Protein AF-A0A835ELT3-F1 (afdb_monomer_lite)

Radius of gyration: 14.8 Å; chains: 1; bounding box: 35×38×31 Å

Foldseek 3Di:
DDPDPCCLQPNDPVNQVLCVVVVQHRDPVDDPVVSLVVSVVVVVDPCSVVVSVVSSVLSVVVVCCCPPVVDDPVVSVVVVVVVCCVPVVDDDD

Secondary structure (DSSP, 8-state):
----THIIIIISHHHHHHHHHTT----TTS-HHHHHHHHHHHH-STTHHHHHHHHHHHHHHHHHIIIII---HHHHHHHHHHHHHHHH-----

Structure (mmCIF, N/CA/C/O backbone):
data_AF-A0A835ELT3-F1
#
_entry.id   AF-A0A835ELT3-F1
#
loop_
_atom_site.group_PDB
_atom_site.id
_atom_site.type_symbol
_atom_site.label_atom_id
_atom_site.label_alt_id
_atom_site.label_comp_id
_atom_site.label_asym_id
_atom_site.label_entity_id
_atom_site.label_seq_id
_atom_site.pdbx_PDB_ins_code
_atom_site.Cartn_x
_atom_site.Cartn_y
_atom_site.Cartn_z
_atom_site.occupancy
_atom_site.B_iso_or_equiv
_atom_site.auth_seq_id
_atom_site.auth_comp_id
_atom_site.auth_asym_id
_atom_site.auth_atom_id
_atom_site.pdbx_PDB_model_num
ATOM 1 N N . MET A 1 1 ? 18.722 8.612 -4.756 1.00 50.62 1 MET A N 1
ATOM 2 C CA . MET A 1 1 ? 17.490 8.615 -3.944 1.00 50.62 1 MET A CA 1
ATOM 3 C C . MET A 1 1 ? 17.489 7.305 -3.187 1.00 50.62 1 MET A C 1
ATOM 5 O O . MET A 1 1 ? 17.543 6.269 -3.831 1.00 50.62 1 MET A O 1
ATOM 9 N N . GLU A 1 2 ? 17.586 7.341 -1.864 1.00 46.31 2 GLU A N 1
ATOM 10 C CA . GLU A 1 2 ? 17.593 6.131 -1.039 1.00 46.31 2 GLU A CA 1
ATOM 11 C C . GLU A 1 2 ? 16.166 5.563 -1.017 1.00 46.31 2 GLU A C 1
ATOM 13 O O . GLU A 1 2 ? 15.231 6.279 -0.661 1.00 46.31 2 GLU A O 1
ATOM 18 N N . GLU A 1 3 ? 15.966 4.320 -1.469 1.00 49.16 3 GLU A N 1
ATOM 19 C CA . GLU A 1 3 ? 14.671 3.633 -1.374 1.00 49.16 3 GLU A CA 1
ATOM 20 C C . GLU A 1 3 ? 14.382 3.290 0.096 1.00 49.16 3 GLU A C 1
ATOM 22 O O . GLU A 1 3 ? 14.490 2.154 0.545 1.00 49.16 3 GLU A O 1
ATOM 27 N N . THR A 1 4 ? 14.012 4.290 0.889 1.00 68.31 4 THR A N 1
ATOM 28 C CA . THR A 1 4 ? 13.399 4.060 2.197 1.00 68.31 4 THR A CA 1
ATOM 29 C C . THR A 1 4 ? 11.986 3.532 1.953 1.00 68.31 4 THR A C 1
ATOM 31 O O . THR A 1 4 ? 11.316 4.024 1.046 1.00 68.31 4 THR A O 1
ATOM 34 N N . LEU A 1 5 ? 11.499 2.580 2.764 1.00 77.88 5 LEU A N 1
ATOM 35 C CA . LEU A 1 5 ? 10.159 1.948 2.684 1.00 77.88 5 LEU A CA 1
ATOM 36 C C . LEU A 1 5 ? 9.008 2.908 2.303 1.00 77.88 5 LEU A C 1
ATOM 38 O O . LEU A 1 5 ? 8.031 2.523 1.675 1.00 77.88 5 LEU A O 1
ATOM 42 N N . VAL A 1 6 ? 9.134 4.182 2.657 1.00 81.50 6 VAL A N 1
ATOM 43 C CA . VAL A 1 6 ? 8.222 5.266 2.294 1.00 81.50 6 VAL A CA 1
ATOM 44 C C . VAL A 1 6 ? 8.006 5.414 0.785 1.00 81.50 6 VAL A C 1
ATOM 46 O O . VAL A 1 6 ? 6.862 5.551 0.358 1.00 81.50 6 VAL A O 1
ATOM 49 N N . 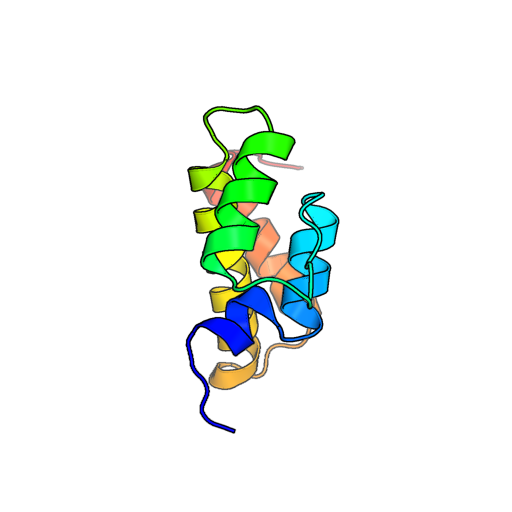HIS A 1 7 ? 9.064 5.403 -0.027 1.00 84.50 7 HIS A N 1
ATOM 50 C CA . HIS A 1 7 ? 8.925 5.665 -1.457 1.00 84.50 7 HIS A CA 1
ATOM 51 C C . HIS A 1 7 ? 8.068 4.633 -2.199 1.00 84.50 7 HIS A C 1
ATOM 53 O O . HIS A 1 7 ? 7.060 5.025 -2.796 1.00 84.50 7 HIS A O 1
ATOM 59 N N . PRO A 1 8 ? 8.401 3.334 -2.146 1.00 86.75 8 PRO A N 1
ATOM 60 C CA . PRO A 1 8 ? 7.697 2.331 -2.930 1.00 86.75 8 PRO A CA 1
ATOM 61 C C . PRO A 1 8 ? 6.258 2.094 -2.474 1.00 86.75 8 PRO A C 1
ATOM 63 O O . PRO A 1 8 ? 5.439 1.679 -3.288 1.00 86.75 8 PRO A O 1
ATOM 66 N N . PHE A 1 9 ? 5.956 2.363 -1.201 1.00 88.56 9 PHE A N 1
ATOM 67 C CA . PHE A 1 9 ? 4.645 2.091 -0.622 1.00 88.56 9 PHE A CA 1
ATOM 68 C C . PHE A 1 9 ? 3.751 3.317 -0.479 1.00 88.56 9 PHE A C 1
ATOM 70 O O . PHE A 1 9 ? 2.547 3.129 -0.386 1.00 88.56 9 PHE A O 1
ATOM 77 N N . PHE A 1 10 ? 4.278 4.544 -0.425 1.00 87.25 10 PHE A N 1
ATOM 78 C CA . PHE A 1 10 ? 3.461 5.706 -0.047 1.00 87.25 10 PHE A CA 1
ATOM 79 C C . PHE A 1 10 ? 3.678 6.976 -0.866 1.00 87.25 10 PHE A C 1
ATOM 81 O O . PHE A 1 10 ? 2.853 7.884 -0.753 1.00 87.25 10 PHE A O 1
ATOM 88 N N . THR A 1 11 ? 4.769 7.106 -1.628 1.00 86.62 11 THR A N 1
ATOM 89 C CA . THR A 1 11 ? 5.051 8.364 -2.350 1.00 86.62 11 THR A CA 1
ATOM 90 C C . THR A 1 11 ? 5.266 8.204 -3.844 1.00 86.62 11 THR A C 1
ATOM 92 O O . THR A 1 11 ? 5.152 9.195 -4.561 1.00 86.62 11 THR A O 1
ATOM 95 N N . CYS A 1 12 ? 5.558 7.002 -4.348 1.00 87.62 12 CYS A N 1
ATOM 96 C CA . CYS A 1 12 ? 5.601 6.792 -5.791 1.00 87.62 12 CYS A CA 1
ATOM 97 C C . CYS A 1 12 ? 4.187 6.915 -6.385 1.00 87.62 12 CYS A C 1
ATOM 99 O O . CYS A 1 12 ? 3.207 6.519 -5.746 1.00 87.62 12 CYS A O 1
ATOM 101 N N . ALA A 1 13 ? 4.084 7.440 -7.611 1.00 88.31 13 ALA A N 1
ATOM 102 C CA . ALA A 1 13 ? 2.800 7.707 -8.267 1.00 88.31 13 ALA A CA 1
ATOM 103 C C . ALA A 1 13 ? 1.893 6.467 -8.315 1.00 88.31 13 ALA A C 1
ATOM 105 O O . ALA A 1 13 ? 0.711 6.565 -8.007 1.00 88.31 13 ALA A O 1
ATOM 106 N N . PHE A 1 14 ? 2.469 5.294 -8.603 1.00 88.12 14 PHE A N 1
ATOM 107 C CA . PHE A 1 14 ? 1.751 4.021 -8.583 1.00 88.12 14 PHE A CA 1
ATOM 108 C C . PHE A 1 14 ? 1.090 3.751 -7.224 1.00 88.12 14 PHE A C 1
ATOM 110 O O . PHE A 1 14 ? -0.121 3.569 -7.154 1.00 88.12 14 PHE A O 1
ATOM 117 N N . SER A 1 15 ? 1.864 3.800 -6.133 1.00 89.88 15 SER A N 1
ATOM 118 C CA . SER A 1 15 ? 1.333 3.559 -4.788 1.00 89.88 15 SER A CA 1
ATOM 119 C C . SER A 1 15 ? 0.250 4.567 -4.403 1.00 89.88 15 SER A C 1
ATOM 121 O O . SER A 1 15 ? -0.765 4.181 -3.834 1.00 89.88 15 SER A O 1
ATOM 123 N N . VAL A 1 16 ? 0.421 5.845 -4.764 1.00 90.31 16 VAL A N 1
ATOM 124 C CA . VAL A 1 16 ? -0.579 6.891 -4.515 1.00 90.31 16 VAL A CA 1
ATOM 125 C C . VAL A 1 16 ? -1.889 6.562 -5.229 1.00 90.31 16 VAL A C 1
ATOM 127 O O . VAL A 1 16 ? -2.940 6.640 -4.596 1.00 90.31 16 VAL A O 1
ATOM 130 N N . CYS A 1 17 ? -1.838 6.127 -6.491 1.00 89.19 17 CYS A N 1
ATOM 131 C CA . CYS A 1 17 ? -3.026 5.673 -7.213 1.00 89.19 17 CYS A CA 1
ATOM 132 C C . CYS A 1 17 ? -3.694 4.481 -6.512 1.00 89.19 17 CYS A C 1
ATOM 134 O O . CYS A 1 17 ? -4.898 4.519 -6.279 1.00 89.19 17 CYS A O 1
ATOM 136 N N . CYS A 1 18 ? -2.929 3.464 -6.095 1.00 89.88 18 CYS A N 1
ATOM 137 C CA . CYS A 1 18 ? -3.480 2.315 -5.366 1.00 89.88 18 CYS A CA 1
ATOM 138 C C . CYS A 1 18 ? -4.214 2.726 -4.079 1.00 89.88 18 CYS A C 1
ATOM 140 O O . CYS A 1 18 ? -5.267 2.175 -3.765 1.00 89.88 18 CYS A O 1
ATOM 142 N N . TRP A 1 19 ? -3.681 3.695 -3.331 1.00 92.19 19 TRP A N 1
ATOM 143 C CA . TRP A 1 19 ? -4.343 4.199 -2.126 1.00 92.19 19 TRP A CA 1
ATOM 144 C C . TRP A 1 19 ? -5.600 5.011 -2.444 1.00 92.19 19 TRP A C 1
ATOM 146 O O . TRP A 1 19 ? -6.598 4.872 -1.735 1.00 92.19 19 TRP A O 1
ATOM 156 N N . MET A 1 20 ? -5.594 5.799 -3.524 1.00 90.00 20 MET A N 1
ATOM 157 C CA . MET A 1 20 ? -6.775 6.547 -3.967 1.00 90.00 20 MET A CA 1
ATOM 158 C C . MET A 1 20 ? -7.952 5.623 -4.302 1.00 90.00 20 MET A C 1
ATOM 160 O O . MET A 1 20 ? -9.073 5.923 -3.897 1.00 90.00 20 MET A O 1
ATOM 164 N N . GLU A 1 21 ? -7.702 4.469 -4.930 1.00 90.00 21 GLU A N 1
ATOM 165 C CA . GLU A 1 21 ? -8.730 3.442 -5.188 1.00 90.00 21 GLU A CA 1
ATOM 166 C C . GLU A 1 21 ? -9.362 2.892 -3.895 1.00 90.00 21 GLU A C 1
ATOM 168 O O . GLU A 1 21 ? -10.522 2.481 -3.868 1.00 90.00 21 GLU A O 1
ATOM 173 N N . LEU A 1 22 ? -8.622 2.926 -2.783 1.00 88.94 22 LEU A N 1
ATOM 174 C CA . LEU A 1 22 ? -9.098 2.525 -1.456 1.00 88.94 22 LEU A CA 1
ATOM 175 C C . LEU A 1 22 ? -9.715 3.684 -0.660 1.00 88.94 22 LEU A C 1
ATOM 177 O O . LEU A 1 22 ? -9.999 3.524 0.527 1.00 88.94 22 LEU A O 1
ATOM 181 N N . ASN A 1 23 ? -9.938 4.842 -1.292 1.00 89.94 23 ASN A N 1
ATOM 182 C CA . ASN A 1 23 ? -10.357 6.090 -0.647 1.00 89.94 23 ASN A CA 1
ATOM 183 C C . ASN A 1 23 ? -9.392 6.558 0.461 1.00 89.94 23 ASN A C 1
ATOM 185 O O . ASN A 1 23 ? -9.796 7.206 1.425 1.00 89.94 23 ASN A O 1
ATOM 189 N N . ILE A 1 24 ? -8.103 6.241 0.325 1.00 89.38 24 ILE A N 1
ATOM 190 C CA . ILE A 1 24 ? -7.031 6.697 1.210 1.00 89.38 24 ILE A CA 1
ATOM 191 C C . ILE A 1 24 ? -6.213 7.729 0.435 1.00 89.38 24 ILE A C 1
ATOM 193 O O . ILE A 1 24 ? -5.470 7.401 -0.488 1.00 89.38 24 ILE A O 1
ATOM 197 N N . SER A 1 25 ? -6.357 9.005 0.782 1.00 84.56 25 SER A N 1
ATOM 198 C CA . SER A 1 25 ? -5.653 10.079 0.083 1.00 84.56 25 SER A CA 1
ATOM 199 C C . SER A 1 25 ? -4.270 10.329 0.681 1.00 84.56 25 SER A C 1
ATOM 201 O O . SER A 1 25 ? -4.059 10.310 1.897 1.00 84.56 25 SER A O 1
ATOM 203 N N . ARG A 1 26 ? -3.293 10.592 -0.193 1.00 80.81 26 ARG A N 1
ATOM 204 C CA . ARG A 1 26 ? -1.961 11.008 0.240 1.00 80.81 26 ARG A CA 1
ATOM 205 C C . ARG A 1 26 ? -1.976 12.493 0.599 1.00 80.81 26 ARG A C 1
ATOM 207 O O . ARG A 1 26 ? -2.107 13.338 -0.281 1.00 80.81 26 ARG A O 1
ATOM 214 N N . ASN A 1 27 ? -1.747 12.815 1.872 1.00 82.62 27 ASN A N 1
ATOM 215 C CA . ASN A 1 27 ? -1.439 14.182 2.288 1.00 82.62 27 ASN A CA 1
ATOM 216 C C . ASN A 1 27 ? 0.082 14.409 2.258 1.00 82.62 27 ASN A C 1
ATOM 218 O O . ASN A 1 27 ? 0.815 13.910 3.113 1.00 82.62 27 ASN A O 1
ATOM 222 N N . TYR A 1 28 ? 0.561 15.166 1.269 1.00 80.88 28 TYR A N 1
ATOM 223 C CA . TYR A 1 28 ? 1.988 15.462 1.086 1.00 80.88 28 TYR A CA 1
ATOM 224 C C . TYR A 1 28 ? 2.579 16.374 2.167 1.00 80.88 28 TYR A C 1
ATOM 226 O O . TYR A 1 28 ? 3.798 16.439 2.303 1.00 80.88 28 TYR A O 1
ATOM 234 N N . LEU A 1 29 ? 1.734 17.041 2.956 1.00 84.62 29 LEU A N 1
ATOM 235 C CA . LEU A 1 29 ? 2.153 17.880 4.078 1.00 84.62 29 LEU A CA 1
ATOM 236 C C . LEU A 1 29 ? 2.363 17.068 5.368 1.00 84.62 29 LEU A C 1
ATOM 238 O O . LEU A 1 29 ? 2.845 17.610 6.360 1.00 84.62 29 LEU A O 1
ATOM 242 N N . MET A 1 30 ? 2.012 15.775 5.372 1.00 82.62 30 MET A N 1
ATOM 243 C CA . MET A 1 30 ? 2.097 14.895 6.538 1.00 82.62 30 MET A CA 1
ATOM 244 C C . MET A 1 30 ? 3.120 13.771 6.364 1.00 82.62 30 MET A C 1
ATOM 246 O O . MET A 1 30 ? 3.286 13.167 5.301 1.00 82.62 30 MET A O 1
ATOM 250 N N . LEU A 1 31 ? 3.763 13.422 7.480 1.00 86.06 31 LEU A N 1
ATOM 251 C CA . LEU A 1 31 ? 4.567 12.208 7.583 1.00 86.06 31 LEU A CA 1
ATOM 252 C C . LEU A 1 31 ? 3.677 10.966 7.427 1.00 86.06 31 LEU A C 1
ATOM 254 O O . LEU A 1 31 ? 2.528 10.947 7.868 1.00 86.06 31 LEU A O 1
ATOM 258 N N . VAL A 1 32 ? 4.230 9.898 6.843 1.00 85.19 32 VAL A N 1
ATOM 259 C CA . VAL A 1 32 ? 3.498 8.643 6.578 1.00 85.19 32 VAL A CA 1
ATOM 260 C C . VAL A 1 32 ? 2.774 8.088 7.816 1.00 85.19 32 VAL A C 1
ATOM 262 O O . VAL A 1 32 ? 1.598 7.759 7.681 1.00 85.19 32 VAL A O 1
ATOM 265 N N . PRO A 1 33 ? 3.385 8.011 9.018 1.00 86.31 33 PRO A N 1
ATOM 266 C CA . PRO A 1 33 ? 2.693 7.462 10.185 1.00 86.31 33 PRO A CA 1
ATOM 267 C C . PRO A 1 33 ? 1.467 8.286 10.589 1.00 86.31 33 PRO A C 1
ATOM 269 O O . PRO A 1 33 ? 0.436 7.720 10.945 1.00 86.31 33 PRO A O 1
ATOM 272 N N . LEU A 1 34 ? 1.561 9.616 10.483 1.00 88.62 34 LEU A N 1
ATOM 273 C CA . LEU A 1 34 ? 0.447 10.520 10.765 1.00 88.62 34 LEU A CA 1
ATOM 274 C C . LEU A 1 34 ? -0.666 10.350 9.729 1.00 88.62 34 LEU A C 1
ATOM 276 O O . LEU A 1 34 ? -1.833 10.317 10.103 1.00 88.62 34 LEU A O 1
ATOM 280 N N . MET A 1 35 ? -0.311 10.180 8.451 1.00 89.19 35 MET A N 1
ATOM 281 C CA . MET A 1 35 ? -1.286 9.906 7.392 1.00 89.19 35 MET A CA 1
ATOM 282 C C . MET A 1 35 ? -2.050 8.613 7.678 1.00 89.19 35 MET A C 1
ATOM 284 O O . MET A 1 35 ? -3.268 8.610 7.626 1.00 89.19 35 MET A O 1
ATOM 288 N N . ILE A 1 36 ? -1.360 7.532 8.050 1.00 88.25 36 ILE A N 1
ATOM 289 C CA . ILE A 1 36 ? -2.006 6.249 8.368 1.00 88.25 36 ILE A CA 1
ATOM 290 C C . ILE A 1 36 ? -2.963 6.388 9.564 1.00 88.25 36 ILE A C 1
ATOM 292 O O . ILE A 1 36 ? -4.047 5.807 9.555 1.00 88.25 36 ILE A O 1
ATOM 296 N N . LEU A 1 37 ? -2.580 7.153 10.591 1.00 90.00 37 LEU A N 1
ATOM 297 C CA . LEU A 1 37 ? -3.428 7.432 11.755 1.00 90.00 37 LEU A CA 1
ATOM 298 C C . LEU A 1 37 ? -4.691 8.216 11.381 1.00 90.00 37 LEU A C 1
ATOM 300 O O . LEU A 1 37 ? -5.776 7.860 11.836 1.00 90.00 37 LEU A O 1
ATOM 304 N N . ASP A 1 38 ? -4.551 9.247 10.555 1.00 90.75 38 ASP A N 1
ATOM 305 C CA . ASP A 1 38 ? -5.662 10.057 10.055 1.00 90.75 38 ASP A CA 1
ATOM 306 C C . ASP A 1 38 ? -6.591 9.232 9.147 1.00 90.75 38 ASP A C 1
ATOM 308 O O . ASP A 1 38 ? -7.795 9.143 9.387 1.00 90.75 38 ASP A O 1
ATOM 312 N N . SER A 1 39 ? -6.022 8.488 8.195 1.00 90.62 39 SER A N 1
ATOM 313 C CA . SER A 1 39 ? -6.769 7.574 7.327 1.00 90.62 39 SER A CA 1
ATOM 314 C C . SER A 1 39 ? -7.508 6.497 8.118 1.00 90.62 39 SER A C 1
ATOM 316 O O . SER A 1 39 ? -8.636 6.162 7.773 1.00 90.62 39 SER A O 1
ATOM 318 N N . ARG A 1 40 ? -6.936 5.984 9.216 1.00 91.88 40 ARG A N 1
ATOM 319 C CA . ARG A 1 40 ? -7.629 5.037 10.102 1.00 91.88 40 ARG A CA 1
ATOM 320 C C . ARG A 1 40 ? -8.887 5.651 10.714 1.00 91.88 40 ARG A C 1
ATOM 322 O O . ARG A 1 40 ? -9.904 4.965 10.812 1.00 91.88 40 ARG A O 1
ATOM 329 N N . GLN A 1 41 ? -8.808 6.904 11.162 1.00 91.69 41 GLN A N 1
ATOM 330 C CA . GLN A 1 41 ? -9.949 7.601 11.757 1.00 91.69 41 GLN A CA 1
ATOM 331 C C . GLN A 1 41 ? -11.041 7.844 10.713 1.00 91.69 41 GLN A C 1
ATOM 333 O O . GLN A 1 41 ? -12.206 7.562 10.980 1.00 91.69 41 GLN A O 1
ATOM 338 N N . GLN A 1 42 ? -10.655 8.279 9.512 1.00 90.38 42 GLN A N 1
ATOM 339 C CA . GLN A 1 42 ? -11.583 8.532 8.406 1.00 90.38 42 GLN A CA 1
ATOM 340 C C . GLN A 1 42 ? -12.223 7.248 7.863 1.00 90.38 42 GLN A C 1
ATOM 342 O O . GLN A 1 42 ? -13.406 7.241 7.533 1.00 90.38 42 GLN A O 1
ATOM 347 N N . PHE A 1 43 ? -11.472 6.143 7.814 1.00 90.81 43 PHE A N 1
ATOM 348 C CA . PHE A 1 43 ? -11.977 4.850 7.349 1.00 90.81 43 PHE A CA 1
ATOM 349 C C . PHE A 1 43 ? -13.093 4.308 8.251 1.00 90.81 43 PHE A C 1
ATOM 351 O O . PHE A 1 43 ? -14.010 3.643 7.774 1.00 90.81 43 PHE A O 1
ATOM 358 N N . GLY A 1 44 ? -13.027 4.574 9.562 1.00 89.56 44 GLY A N 1
ATOM 359 C CA . GLY A 1 44 ? -14.124 4.319 10.502 1.00 89.56 44 GLY A CA 1
ATOM 360 C C . GLY A 1 44 ? -14.483 2.842 10.723 1.00 89.56 44 GLY A C 1
ATOM 361 O O . GLY A 1 44 ? -15.507 2.541 11.337 1.00 89.56 44 GLY A O 1
ATOM 362 N N . ARG A 1 45 ? -13.668 1.896 10.236 1.00 90.56 45 ARG A N 1
ATOM 363 C CA . ARG A 1 45 ? -13.889 0.448 10.394 1.00 90.56 45 ARG A CA 1
ATOM 364 C C . ARG A 1 45 ? -12.718 -0.228 11.100 1.00 90.56 45 ARG A C 1
ATOM 366 O O . ARG A 1 45 ? -11.562 0.147 10.920 1.00 90.56 45 ARG A O 1
ATOM 373 N N . ALA A 1 46 ? -13.024 -1.286 11.853 1.00 89.75 46 ALA A N 1
ATOM 374 C CA . ALA A 1 46 ? -12.030 -2.053 12.607 1.00 89.75 46 ALA A CA 1
ATOM 375 C C . ALA A 1 46 ? -10.987 -2.751 11.714 1.00 89.75 46 ALA A C 1
ATOM 377 O O . ALA A 1 46 ? -9.850 -2.911 12.142 1.00 89.75 46 ALA A O 1
ATOM 378 N N . PHE A 1 47 ? -11.353 -3.093 10.472 1.00 90.56 47 PHE A N 1
ATOM 379 C CA . PHE A 1 47 ? -10.513 -3.860 9.543 1.00 90.56 47 PHE A CA 1
ATOM 380 C C . PHE A 1 47 ? -9.542 -3.003 8.698 1.00 90.56 47 PHE A C 1
ATOM 382 O O . PHE A 1 47 ? -9.020 -3.444 7.674 1.00 90.56 47 PHE A O 1
ATOM 389 N N . PHE A 1 48 ? -9.311 -1.743 9.085 1.00 92.62 48 PHE A N 1
ATOM 390 C CA . PHE A 1 48 ? -8.409 -0.835 8.364 1.00 92.62 48 PHE A CA 1
ATOM 391 C C . PHE A 1 48 ? -6.984 -1.393 8.243 1.00 92.62 48 PHE A C 1
ATOM 393 O O . PHE A 1 48 ? -6.329 -1.242 7.213 1.00 92.62 48 PHE A O 1
ATOM 400 N N . ARG A 1 49 ? -6.488 -2.048 9.298 1.00 90.38 49 ARG A N 1
ATOM 401 C CA . ARG A 1 49 ? -5.119 -2.571 9.331 1.00 90.38 49 ARG A CA 1
ATOM 402 C C . ARG A 1 49 ? -4.927 -3.670 8.288 1.00 90.38 49 ARG A C 1
ATOM 404 O O . ARG A 1 49 ? -3.904 -3.700 7.615 1.00 90.38 49 ARG A O 1
ATOM 411 N N . GLU A 1 50 ? -5.908 -4.548 8.161 1.00 92.50 50 GLU A N 1
ATOM 412 C CA . GLU A 1 50 ? -5.959 -5.644 7.207 1.00 92.50 50 GLU A CA 1
ATOM 413 C C . GLU A 1 50 ? -5.948 -5.095 5.780 1.00 92.50 50 GLU A C 1
ATOM 415 O O . GLU A 1 50 ? -5.156 -5.558 4.963 1.00 92.50 50 GLU A O 1
ATOM 420 N N . VAL A 1 51 ? -6.729 -4.042 5.508 1.00 91.44 51 VAL A N 1
ATOM 421 C CA . VAL A 1 51 ? -6.722 -3.341 4.211 1.00 91.44 51 VAL A CA 1
ATOM 422 C C . VAL A 1 51 ? -5.337 -2.792 3.888 1.00 91.44 51 VAL A C 1
ATOM 424 O O . VAL A 1 51 ? -4.829 -3.034 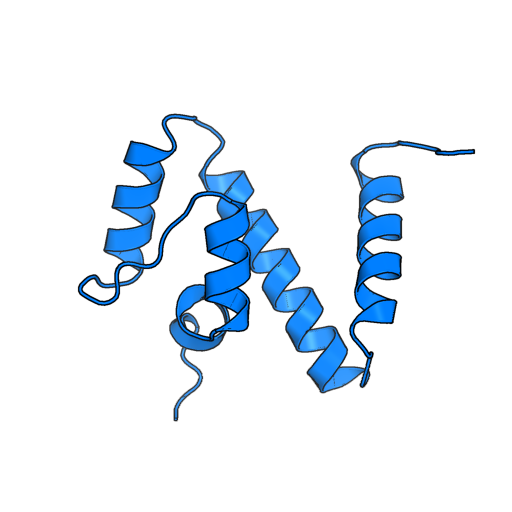2.798 1.00 91.44 51 VAL A O 1
ATOM 427 N N . VAL A 1 52 ? -4.693 -2.103 4.835 1.00 91.69 52 VAL A N 1
ATOM 428 C CA . VAL A 1 52 ? -3.345 -1.548 4.630 1.00 91.69 52 VAL A CA 1
ATOM 429 C C . VAL A 1 52 ? -2.317 -2.652 4.376 1.00 91.69 52 VAL A C 1
ATOM 431 O O . VAL A 1 52 ? -1.497 -2.520 3.470 1.00 91.69 52 VAL A O 1
ATOM 434 N N . ILE A 1 53 ? -2.359 -3.754 5.132 1.00 90.94 53 ILE A N 1
ATOM 435 C CA . ILE A 1 53 ? -1.437 -4.885 4.949 1.00 90.94 53 ILE A CA 1
ATOM 436 C C . ILE A 1 53 ? -1.618 -5.511 3.561 1.00 90.94 53 ILE A C 1
ATOM 438 O O . ILE A 1 53 ? -0.629 -5.719 2.858 1.00 90.94 53 ILE A O 1
ATOM 442 N N . VAL A 1 54 ? -2.861 -5.775 3.151 1.00 90.00 54 VAL A N 1
ATOM 443 C CA . VAL A 1 54 ? -3.168 -6.372 1.843 1.00 90.00 54 VAL A CA 1
ATOM 444 C C . VAL A 1 54 ? -2.772 -5.434 0.703 1.00 90.00 54 VAL A C 1
ATOM 446 O O . VAL A 1 54 ? -2.134 -5.873 -0.249 1.00 90.00 54 VAL A O 1
ATOM 449 N N . ALA A 1 55 ? -3.066 -4.139 0.810 1.00 90.44 55 ALA A N 1
ATOM 450 C CA . ALA A 1 55 ? -2.696 -3.155 -0.203 1.00 90.44 55 ALA A CA 1
ATOM 451 C C . ALA A 1 55 ? -1.172 -3.034 -0.363 1.00 90.44 55 ALA A C 1
ATOM 453 O O . ALA A 1 55 ? -0.661 -3.089 -1.481 1.00 90.44 55 ALA A O 1
ATOM 454 N N . CYS A 1 56 ? -0.430 -2.957 0.747 1.00 91.44 56 CYS A N 1
ATOM 455 C CA . CYS A 1 56 ? 1.033 -2.981 0.720 1.00 91.44 56 CYS A CA 1
ATOM 456 C C . CYS A 1 56 ? 1.566 -4.270 0.084 1.00 91.44 56 CYS A C 1
ATOM 458 O O . CYS A 1 56 ? 2.504 -4.216 -0.708 1.00 91.44 56 CYS A O 1
ATOM 460 N N . TRP A 1 57 ? 0.967 -5.422 0.392 1.00 88.81 57 TRP A N 1
ATOM 461 C CA . TRP A 1 57 ? 1.348 -6.695 -0.214 1.00 88.81 57 TRP A CA 1
ATOM 462 C C . TRP A 1 57 ? 1.137 -6.695 -1.733 1.00 88.81 57 TRP A C 1
ATOM 464 O O . TRP A 1 57 ? 2.044 -7.070 -2.473 1.00 88.81 57 TRP A O 1
ATOM 474 N N . CYS A 1 58 ? -0.010 -6.208 -2.215 1.00 87.31 58 CYS A N 1
ATOM 475 C CA . CYS A 1 58 ? -0.283 -6.069 -3.647 1.00 87.31 58 CYS A CA 1
ATOM 476 C C . CYS A 1 58 ? 0.723 -5.135 -4.337 1.00 87.31 58 CYS A C 1
ATOM 478 O O . CYS A 1 58 ? 1.289 -5.506 -5.363 1.00 87.31 58 CYS A O 1
ATOM 480 N N . ILE A 1 59 ? 1.007 -3.969 -3.745 1.00 88.56 59 ILE A N 1
ATOM 481 C CA . ILE A 1 59 ? 2.002 -3.018 -4.269 1.00 88.56 59 ILE A CA 1
ATOM 482 C C . ILE A 1 59 ? 3.388 -3.669 -4.352 1.00 88.56 59 ILE A C 1
ATOM 484 O O . ILE A 1 59 ? 4.092 -3.515 -5.351 1.00 88.56 59 ILE A O 1
ATOM 488 N N . TRP A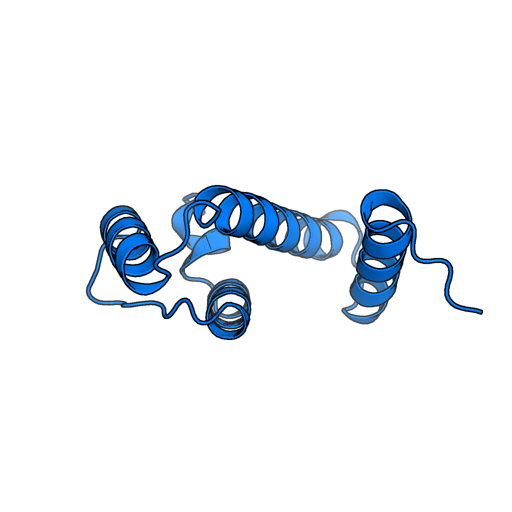 1 60 ? 3.787 -4.409 -3.314 1.00 88.31 60 TRP A N 1
ATOM 489 C CA . TRP A 1 60 ? 5.066 -5.116 -3.286 1.00 88.31 60 TRP A CA 1
ATOM 490 C C . TRP A 1 60 ? 5.148 -6.185 -4.379 1.00 88.31 60 TRP A C 1
ATOM 492 O O . TRP A 1 60 ? 6.133 -6.233 -5.113 1.00 88.31 60 TRP A O 1
ATOM 502 N N . MET A 1 61 ? 4.099 -6.998 -4.522 1.00 85.50 61 MET A N 1
ATOM 503 C CA . MET A 1 61 ? 4.014 -8.036 -5.549 1.00 85.50 61 MET A CA 1
ATOM 504 C C . MET A 1 61 ? 4.107 -7.449 -6.961 1.00 85.50 61 MET A C 1
ATOM 506 O O . MET A 1 61 ? 4.899 -7.950 -7.752 1.00 85.50 61 MET A O 1
ATOM 510 N N . HIS A 1 62 ? 3.374 -6.368 -7.253 1.00 83.00 62 HIS A N 1
ATOM 511 C CA . HIS A 1 62 ? 3.418 -5.682 -8.551 1.00 83.00 62 HIS A CA 1
ATOM 512 C C . HIS A 1 62 ? 4.811 -5.142 -8.882 1.00 83.00 62 HIS A C 1
ATOM 514 O O . HIS A 1 62 ? 5.356 -5.360 -9.962 1.00 83.00 62 HIS A O 1
ATOM 520 N N . ARG A 1 63 ? 5.434 -4.431 -7.935 1.00 81.50 63 ARG A N 1
ATOM 521 C CA . ARG A 1 63 ? 6.777 -3.885 -8.170 1.00 81.50 63 ARG A CA 1
ATOM 522 C C . ARG A 1 63 ? 7.787 -5.007 -8.388 1.00 81.50 63 ARG A C 1
ATOM 524 O O . ARG A 1 63 ? 8.631 -4.895 -9.272 1.00 81.50 63 ARG A O 1
ATOM 531 N N . ASN A 1 64 ? 7.685 -6.094 -7.628 1.00 82.50 64 ASN A N 1
ATOM 532 C CA . ASN A 1 64 ? 8.580 -7.231 -7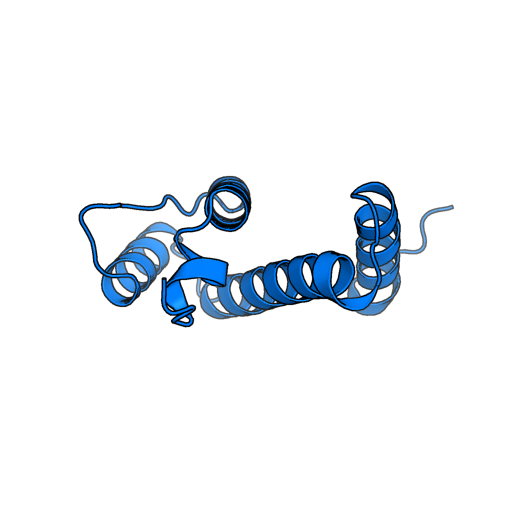.785 1.00 82.50 64 ASN A CA 1
ATOM 533 C C . ASN A 1 64 ? 8.342 -8.003 -9.086 1.00 82.50 64 ASN A C 1
ATOM 535 O O . ASN A 1 64 ? 9.317 -8.469 -9.670 1.00 82.50 64 ASN A O 1
ATOM 539 N N . SER A 1 65 ? 7.101 -8.122 -9.568 1.00 78.69 65 SER A N 1
ATOM 540 C CA . SER A 1 65 ? 6.831 -8.748 -10.868 1.00 78.69 65 SER A CA 1
ATOM 541 C C . SER A 1 65 ? 7.502 -7.970 -12.003 1.00 78.69 65 SER A C 1
ATOM 543 O O . SER A 1 65 ? 8.181 -8.557 -12.841 1.00 78.69 65 SER A O 1
ATOM 545 N N . ILE A 1 66 ? 7.433 -6.638 -11.966 1.00 77.38 66 ILE A N 1
ATOM 546 C CA . ILE A 1 66 ? 8.097 -5.780 -12.957 1.00 77.38 66 ILE A CA 1
ATOM 547 C C . ILE A 1 66 ? 9.626 -5.868 -12.844 1.00 77.38 66 ILE A C 1
ATOM 549 O O . ILE A 1 66 ? 10.305 -6.056 -13.850 1.00 77.38 66 ILE A O 1
ATOM 553 N N . ILE A 1 67 ? 10.181 -5.741 -11.633 1.00 76.44 67 ILE A N 1
ATOM 554 C CA . ILE A 1 67 ? 11.638 -5.675 -11.420 1.00 76.44 67 ILE A CA 1
ATOM 555 C C . ILE A 1 67 ? 12.322 -7.015 -11.712 1.00 76.44 67 ILE A C 1
ATOM 557 O O . ILE A 1 67 ? 13.386 -7.034 -12.327 1.00 76.44 67 ILE A O 1
ATOM 561 N N . PHE A 1 68 ? 11.746 -8.127 -11.248 1.00 72.56 68 PHE A N 1
ATOM 562 C CA . PHE A 1 68 ? 12.411 -9.433 -11.285 1.00 72.56 68 PHE A CA 1
ATOM 563 C C . PHE A 1 68 ? 11.962 -10.321 -12.443 1.00 72.56 68 PHE A C 1
ATOM 565 O O . PHE A 1 68 ? 12.716 -11.211 -12.832 1.00 72.56 68 PHE A O 1
ATOM 572 N N . TYR A 1 69 ? 10.765 -10.095 -12.988 1.00 69.81 69 TYR A N 1
ATOM 573 C CA . TYR A 1 69 ? 10.181 -10.969 -14.008 1.00 69.81 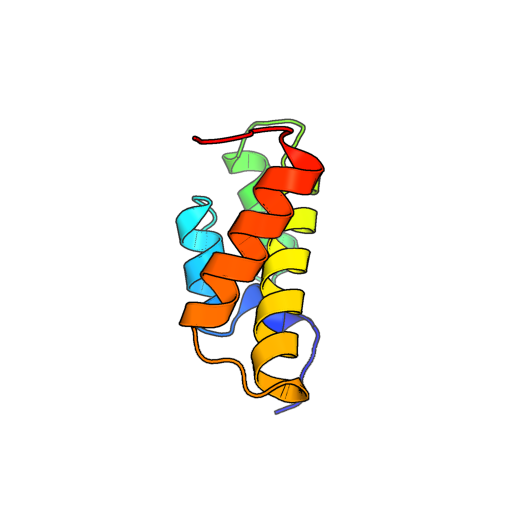69 TYR A CA 1
ATOM 574 C C . TYR A 1 69 ? 9.890 -10.246 -15.329 1.00 69.81 69 TYR A C 1
ATOM 576 O O . TYR A 1 69 ? 9.630 -10.911 -16.326 1.00 69.81 69 TYR A O 1
ATOM 584 N N . GLY A 1 70 ? 9.994 -8.909 -15.375 1.00 63.53 70 GLY A N 1
ATOM 585 C CA . GLY A 1 70 ? 9.744 -8.130 -16.591 1.00 63.53 70 GLY A CA 1
ATOM 586 C C . GLY A 1 70 ? 8.289 -8.189 -17.068 1.00 63.53 70 GLY A C 1
ATOM 587 O O . GLY A 1 70 ? 8.030 -7.917 -18.240 1.00 63.53 70 GLY A O 1
ATOM 588 N N . ASP A 1 71 ? 7.355 -8.555 -16.183 1.00 61.81 71 ASP A N 1
ATOM 589 C CA . ASP A 1 71 ? 5.931 -8.658 -16.507 1.00 61.81 71 ASP A CA 1
ATOM 590 C C . ASP A 1 71 ? 5.370 -7.289 -16.933 1.00 61.81 71 ASP A C 1
ATOM 592 O O . ASP A 1 71 ? 5.533 -6.285 -16.233 1.00 61.81 71 ASP A O 1
ATOM 596 N N . SER A 1 72 ? 4.671 -7.244 -18.073 1.00 57.66 72 SER A N 1
ATOM 597 C CA . SER A 1 72 ? 3.803 -6.121 -18.445 1.00 57.66 72 SER A CA 1
ATOM 598 C C . SER A 1 72 ? 2.503 -6.149 -17.620 1.00 57.66 72 SER A C 1
ATOM 600 O O . SER A 1 72 ? 2.117 -7.195 -17.099 1.00 57.66 72 SER A O 1
ATOM 602 N N . ILE A 1 73 ? 1.806 -5.004 -17.508 1.00 54.53 73 ILE A N 1
ATOM 603 C CA . ILE A 1 73 ? 0.577 -4.795 -16.697 1.00 54.53 73 ILE A CA 1
ATOM 604 C C . ILE A 1 73 ? -0.493 -5.896 -16.908 1.00 54.53 73 ILE A C 1
ATOM 606 O O . ILE A 1 73 ? -1.258 -6.210 -15.997 1.00 54.53 73 ILE A O 1
ATOM 610 N N . ASP A 1 74 ? -0.503 -6.556 -18.066 1.00 54.28 74 ASP A N 1
ATOM 611 C CA . ASP A 1 74 ? -1.405 -7.669 -18.389 1.00 54.28 74 ASP A CA 1
ATOM 612 C C . ASP A 1 74 ? -1.201 -8.922 -17.510 1.00 54.28 74 ASP A C 1
ATOM 614 O O . ASP A 1 74 ? -2.166 -9.621 -17.187 1.00 54.28 74 ASP A O 1
ATOM 618 N N . GLY A 1 75 ? 0.027 -9.195 -17.054 1.00 54.47 75 GLY A N 1
ATOM 619 C CA . GLY A 1 75 ? 0.333 -10.318 -16.154 1.00 54.47 75 GLY A CA 1
ATOM 620 C C . GLY A 1 75 ? -0.230 -10.128 -14.741 1.00 54.47 75 GLY A C 1
ATOM 621 O O . GLY A 1 75 ? -0.547 -11.092 -14.035 1.00 54.47 75 GLY A O 1
ATOM 622 N N . GLU A 1 76 ? -0.449 -8.877 -14.339 1.00 57.59 76 GLU A N 1
ATOM 623 C CA . GLU A 1 76 ? -0.975 -8.530 -13.024 1.00 57.59 76 GLU A CA 1
ATOM 624 C C . GLU A 1 76 ? -2.460 -8.878 -12.883 1.00 57.59 76 GLU A C 1
ATOM 626 O O . GLU A 1 76 ? -2.889 -9.356 -11.831 1.00 57.59 76 GLU A O 1
ATOM 631 N N . VAL A 1 77 ? -3.242 -8.724 -13.956 1.00 60.03 77 VAL A N 1
ATOM 632 C CA . VAL A 1 77 ? -4.652 -9.143 -13.996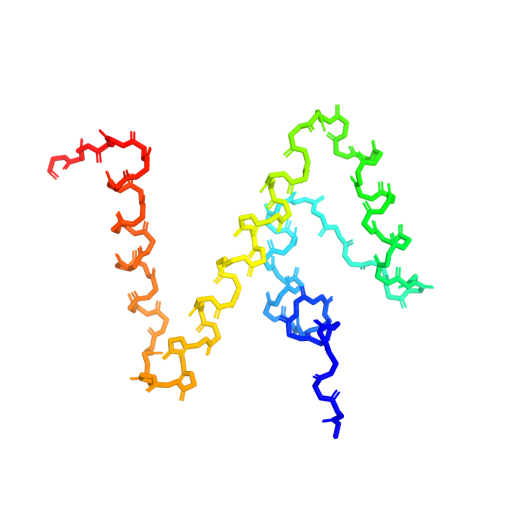 1.00 60.03 77 VAL A CA 1
ATOM 633 C C . VAL A 1 77 ? -4.762 -10.650 -13.768 1.00 60.03 77 VAL A C 1
ATOM 635 O O . VAL A 1 77 ? -5.595 -11.091 -12.979 1.00 60.03 77 VAL A O 1
ATOM 638 N N . VAL A 1 78 ? -3.869 -11.436 -14.374 1.00 58.88 78 VAL A N 1
ATOM 639 C CA . VAL A 1 78 ? -3.812 -12.897 -14.206 1.00 58.88 78 VAL A CA 1
ATOM 640 C C . VAL A 1 78 ? -3.392 -13.279 -12.783 1.00 58.88 78 VAL A C 1
ATOM 642 O O . VAL A 1 78 ? -3.972 -14.185 -12.179 1.00 58.88 78 VAL A O 1
ATOM 645 N N . SER A 1 79 ? -2.427 -12.562 -12.203 1.00 59.16 79 SER A N 1
ATOM 646 C CA . SER A 1 79 ? -1.996 -12.777 -10.818 1.00 59.16 79 SER A CA 1
ATOM 647 C C . SER A 1 79 ? -3.107 -12.414 -9.818 1.00 59.16 79 SER A C 1
ATOM 649 O O . SER A 1 79 ? -3.399 -13.183 -8.900 1.00 59.16 79 SER A O 1
ATOM 651 N N . ARG A 1 80 ? -3.830 -11.309 -10.052 1.00 61.62 80 ARG A N 1
ATOM 652 C CA . ARG A 1 80 ? -5.020 -10.897 -9.289 1.00 61.62 80 ARG A CA 1
ATOM 653 C C . ARG A 1 80 ? -6.166 -11.903 -9.419 1.00 61.62 80 ARG A C 1
ATOM 655 O O . ARG A 1 80 ? -6.803 -12.212 -8.416 1.00 61.62 80 ARG A O 1
ATOM 662 N N . MET A 1 81 ? -6.400 -12.452 -10.612 1.00 58.88 81 MET A N 1
ATOM 663 C CA . MET A 1 81 ? -7.382 -13.520 -10.842 1.00 58.88 81 MET A CA 1
ATOM 664 C C . MET A 1 81 ? -7.029 -14.784 -10.051 1.00 58.88 81 MET A C 1
ATOM 666 O O . MET A 1 81 ? -7.885 -15.329 -9.359 1.00 58.88 81 MET A O 1
ATOM 670 N N . ARG A 1 82 ? -5.757 -15.205 -10.057 1.00 59.59 82 ARG A N 1
ATOM 671 C CA . ARG A 1 82 ? -5.282 -16.329 -9.231 1.00 59.59 82 ARG A CA 1
ATOM 672 C C . ARG A 1 82 ? -5.482 -16.083 -7.735 1.00 59.59 82 ARG A C 1
ATOM 674 O O . ARG A 1 82 ? -5.907 -16.987 -7.021 1.00 59.59 82 ARG A O 1
ATOM 681 N N . TRP A 1 83 ? -5.230 -14.866 -7.260 1.00 59.81 83 TRP A N 1
ATOM 682 C CA . TRP A 1 83 ? -5.488 -14.485 -5.869 1.00 59.81 83 TRP A CA 1
ATOM 683 C C . TRP A 1 83 ? -6.982 -14.491 -5.511 1.00 59.81 83 TRP A C 1
ATOM 685 O O . TRP A 1 83 ? -7.342 -14.986 -4.443 1.00 59.81 83 TRP A O 1
ATOM 695 N N . GLN A 1 84 ? -7.864 -14.014 -6.397 1.00 57.19 84 GLN A N 1
ATOM 696 C CA . GLN A 1 84 ? -9.316 -14.107 -6.195 1.00 57.19 84 GLN A CA 1
ATOM 697 C C . GLN A 1 84 ? -9.796 -15.564 -6.141 1.00 57.19 84 GLN A C 1
ATOM 699 O O . GLN A 1 84 ? -10.619 -15.896 -5.290 1.00 57.19 84 GLN A O 1
ATOM 704 N N . MET A 1 85 ? -9.236 -16.449 -6.968 1.00 54.81 85 MET A N 1
ATOM 705 C CA . MET A 1 85 ? -9.551 -17.882 -6.933 1.00 54.81 85 MET A CA 1
ATOM 706 C C . MET A 1 85 ? -9.099 -18.552 -5.626 1.00 54.81 85 MET A C 1
ATOM 708 O O . MET A 1 85 ? -9.851 -19.335 -5.049 1.00 54.81 85 MET A O 1
ATOM 712 N N . LEU A 1 86 ? -7.898 -18.231 -5.129 1.00 53.00 86 LEU A N 1
ATOM 713 C CA . LEU A 1 86 ? -7.322 -18.869 -3.937 1.00 53.00 86 LEU A CA 1
ATOM 714 C C . LEU A 1 86 ? -7.925 -18.378 -2.613 1.00 53.00 86 LEU A C 1
ATOM 716 O O . LEU A 1 86 ? -8.006 -19.155 -1.666 1.00 53.00 86 LEU A O 1
ATOM 720 N N . ILE A 1 87 ? -8.331 -17.106 -2.527 1.00 50.28 87 ILE A N 1
ATOM 721 C CA . ILE A 1 87 ? -8.786 -16.492 -1.266 1.00 50.28 87 ILE A CA 1
ATOM 722 C C . ILE A 1 87 ? -10.308 -16.349 -1.190 1.00 50.28 87 ILE A C 1
ATOM 724 O O . ILE A 1 87 ? -10.879 -16.529 -0.118 1.00 50.28 87 ILE A O 1
ATOM 728 N N . LEU A 1 88 ? -10.981 -16.025 -2.300 1.00 51.38 88 LEU A N 1
ATOM 729 C CA . LEU A 1 88 ? -12.431 -15.791 -2.295 1.00 51.38 88 LEU A CA 1
ATOM 730 C C . LEU A 1 88 ? -13.239 -17.048 -2.640 1.00 51.38 88 LEU A C 1
ATOM 732 O O . LEU A 1 88 ? -14.464 -17.012 -2.543 1.00 51.38 88 LEU A O 1
ATOM 736 N N . GLY A 1 89 ? -12.585 -18.140 -3.061 1.00 48.16 89 GLY A N 1
ATOM 737 C CA . GLY A 1 89 ? -13.260 -19.378 -3.468 1.00 48.16 89 GLY A CA 1
ATOM 738 C C . GLY A 1 89 ? -14.267 -19.175 -4.606 1.00 48.16 89 GLY A C 1
ATOM 739 O O . GLY A 1 89 ? -15.179 -19.980 -4.781 1.00 48.16 89 GLY A O 1
ATOM 740 N N . GLN A 1 90 ? -14.144 -18.079 -5.358 1.00 47.16 90 GLN A N 1
ATOM 741 C CA . GLN A 1 90 ? -15.024 -17.779 -6.476 1.00 47.16 90 GLN A CA 1
ATOM 742 C C . GLN A 1 90 ? -14.508 -18.526 -7.706 1.00 47.16 90 GLN A C 1
ATOM 744 O O . GLN A 1 90 ? -13.529 -18.117 -8.326 1.00 47.16 90 GLN A O 1
ATOM 749 N N . ASN A 1 91 ? -15.179 -19.625 -8.051 1.00 46.72 91 ASN A N 1
ATOM 750 C CA . ASN A 1 91 ? -15.164 -20.138 -9.416 1.00 46.72 91 ASN A CA 1
ATOM 751 C C . ASN A 1 91 ? -16.120 -19.260 -10.230 1.00 46.72 91 ASN A C 1
ATOM 753 O O . ASN A 1 91 ? -17.313 -19.217 -9.931 1.00 46.72 91 ASN A O 1
ATOM 757 N N . TYR A 1 92 ? -15.601 -18.545 -11.222 1.00 43.28 92 TYR A N 1
ATOM 758 C CA . TYR A 1 92 ? -16.424 -17.944 -12.274 1.00 43.28 92 TYR A CA 1
ATOM 759 C C . TYR A 1 92 ? -16.384 -18.889 -13.495 1.00 43.28 92 TYR A C 1
ATOM 761 O O . TYR A 1 92 ? -15.356 -19.550 -13.659 1.00 43.28 92 TYR A O 1
ATOM 769 N N . PRO A 1 93 ? -17.481 -19.032 -14.267 1.00 52.53 93 PRO A N 1
ATOM 770 C CA . PRO A 1 93 ? -17.619 -20.033 -15.331 1.00 52.53 93 PRO A CA 1
ATOM 771 C C . PRO A 1 93 ? -16.545 -19.969 -16.419 1.00 52.53 93 PRO A C 1
ATOM 773 O O . PRO A 1 93 ? -16.034 -18.859 -16.695 1.00 52.53 93 PRO A O 1
#

Organism: NCBI:txid1010633

pLDDT: mean 77.37, std 15.55, range [43.28, 92.62]

Sequence (93 aa):
MEETLVHPFFTCAFSVCCWMELNISRNYLMLVPLMILDSRQQFGRAFFREVVIVACWCIWMHRNSIIFYGDSIDGEVVSRMRWQMLILGQNYP